Protein AF-A0A967GE66-F1 (afdb_monomer_lite)

Foldseek 3Di:
DPLDQDWAADAPGDIDGDVSVVVPDPDPVSVVVRVVVRNVCNVVPVVVVVVVVVVVVVVVCVVVCCCPDPNVVVVVVVVD

Structure (mmCIF, N/CA/C/O backbone):
data_AF-A0A967GE66-F1
#
_entry.id   AF-A0A967GE66-F1
#
loop_
_atom_site.group_PDB
_atom_site.id
_atom_site.type_symbol
_atom_site.label_atom_id
_atom_site.label_alt_id
_atom_site.label_comp_id
_atom_site.label_asym_id
_atom_site.label_entity_id
_atom_site.label_seq_id
_atom_site.pdbx_PDB_ins_code
_atom_site.Cartn_x
_atom_site.Cartn_y
_atom_site.Cartn_z
_atom_site.occupancy
_atom_site.B_iso_or_equiv
_atom_site.auth_seq_id
_atom_site.auth_comp_id
_atom_site.auth_asym_id
_atom_site.auth_atom_id
_atom_site.pdbx_PDB_model_num
ATOM 1 N N . ASP A 1 1 ? -2.948 19.480 5.917 1.00 46.34 1 ASP A N 1
ATOM 2 C CA . ASP A 1 1 ? -3.271 18.117 6.350 1.00 46.34 1 ASP A CA 1
ATOM 3 C C . ASP A 1 1 ? -4.272 17.577 5.355 1.00 46.34 1 ASP A C 1
ATOM 5 O O . ASP A 1 1 ? -5.229 18.285 5.071 1.00 46.34 1 ASP A O 1
ATOM 9 N N . SER A 1 2 ? -3.989 16.460 4.692 1.00 48.06 2 SER A N 1
ATOM 10 C CA . SER A 1 2 ? -4.970 15.836 3.801 1.00 48.06 2 SER A CA 1
ATOM 11 C C . SER A 1 2 ? -5.935 15.033 4.669 1.00 48.06 2 SER A C 1
ATOM 13 O O . SER A 1 2 ? -5.505 14.052 5.275 1.00 48.06 2 SER A O 1
ATOM 15 N N . ASP A 1 3 ? -7.212 15.418 4.701 1.00 52.66 3 ASP A N 1
ATOM 16 C CA . ASP A 1 3 ? -8.317 14.691 5.359 1.00 52.66 3 ASP A CA 1
ATOM 17 C C . ASP A 1 3 ? -8.639 13.340 4.673 1.00 52.66 3 ASP A C 1
ATOM 19 O O . ASP A 1 3 ? -9.778 12.877 4.641 1.00 52.66 3 ASP A O 1
ATOM 23 N N . GLU A 1 4 ? -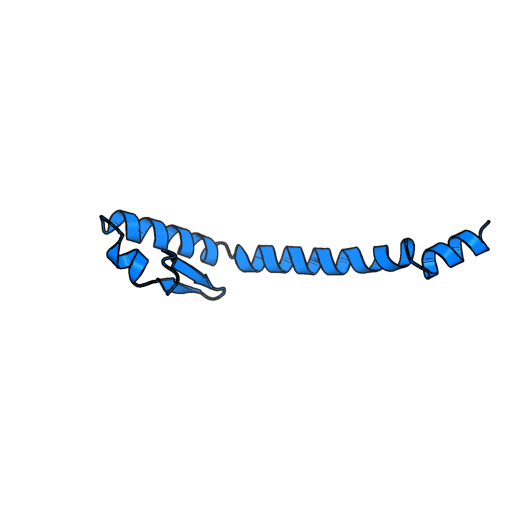7.640 12.691 4.073 1.00 57.12 4 GLU A N 1
ATOM 24 C CA . GLU A 1 4 ? -7.781 11.364 3.491 1.00 57.12 4 GLU A CA 1
ATOM 25 C C . GLU A 1 4 ? -7.772 10.322 4.608 1.00 57.12 4 GLU A C 1
ATOM 27 O O . GLU A 1 4 ? -6.734 9.953 5.169 1.00 57.12 4 GLU A O 1
ATOM 32 N N . LEU A 1 5 ? -8.973 9.839 4.918 1.00 64.81 5 LEU A N 1
ATOM 33 C CA . LEU A 1 5 ? -9.200 8.650 5.725 1.00 64.81 5 LEU A CA 1
ATOM 34 C C . LEU A 1 5 ? -8.588 7.456 4.992 1.00 64.81 5 LEU A C 1
ATOM 36 O O . LEU A 1 5 ? -9.115 7.006 3.975 1.00 64.81 5 LEU A O 1
ATOM 40 N N . ASN A 1 6 ? -7.443 6.974 5.472 1.00 76.81 6 ASN A N 1
ATOM 41 C CA . ASN A 1 6 ? -6.705 5.935 4.768 1.00 76.81 6 ASN A CA 1
ATOM 42 C C . ASN A 1 6 ? -6.003 4.972 5.732 1.00 76.81 6 ASN A C 1
ATOM 44 O O . ASN A 1 6 ? -5.403 5.377 6.735 1.00 76.81 6 ASN A O 1
ATOM 48 N N . ALA A 1 7 ? -6.059 3.691 5.385 1.00 80.81 7 ALA A N 1
ATOM 49 C CA . ALA A 1 7 ? -5.159 2.659 5.862 1.00 80.81 7 ALA A CA 1
ATOM 50 C C . ALA A 1 7 ? -4.621 1.936 4.634 1.00 80.81 7 ALA A C 1
ATOM 52 O O . ALA A 1 7 ? -5.377 1.619 3.723 1.00 80.81 7 ALA A O 1
ATOM 53 N N . PHE A 1 8 ? -3.320 1.681 4.608 1.00 84.06 8 PHE A N 1
ATOM 54 C CA . PHE A 1 8 ? -2.708 0.955 3.508 1.00 84.06 8 PHE A CA 1
ATOM 55 C C . PHE A 1 8 ? -1.596 0.064 4.019 1.00 84.06 8 PHE A C 1
ATOM 57 O O . PHE A 1 8 ? -0.945 0.330 5.037 1.00 84.06 8 PHE A O 1
ATOM 64 N N . ALA A 1 9 ? -1.363 -1.000 3.269 1.00 86.12 9 ALA A N 1
ATOM 65 C CA . ALA A 1 9 ? -0.380 -1.990 3.628 1.00 86.12 9 ALA A CA 1
ATOM 66 C C . ALA A 1 9 ? 0.714 -2.107 2.562 1.00 86.12 9 ALA A C 1
ATOM 68 O O . ALA A 1 9 ? 0.462 -2.145 1.356 1.00 86.12 9 ALA A O 1
ATOM 69 N N . LEU A 1 10 ? 1.965 -2.136 3.015 1.00 88.00 10 LEU A N 1
ATOM 70 C CA . LEU A 1 10 ? 3.134 -2.235 2.151 1.00 88.00 10 LEU A CA 1
ATOM 71 C C . LEU A 1 10 ? 3.578 -3.693 1.980 1.00 88.00 10 LEU A C 1
ATOM 73 O O . LEU A 1 10 ? 3.363 -4.533 2.866 1.00 88.00 10 LEU A O 1
ATOM 77 N N . PRO A 1 11 ? 4.265 -4.007 0.863 1.00 84.69 11 PRO A N 1
ATOM 78 C CA . PRO A 1 11 ? 4.929 -5.291 0.706 1.00 84.69 11 PRO A CA 1
ATOM 79 C C . PRO A 1 11 ? 5.813 -5.607 1.918 1.00 84.69 11 PRO A C 1
ATOM 81 O O . PRO A 1 11 ? 6.607 -4.777 2.352 1.00 84.69 11 PRO A O 1
ATOM 84 N N . GLY A 1 12 ? 5.678 -6.820 2.455 1.00 84.56 12 GLY A N 1
ATOM 85 C CA . GLY A 1 12 ? 6.428 -7.254 3.637 1.00 84.56 12 GLY A CA 1
ATOM 86 C C . GLY A 1 12 ? 5.651 -7.209 4.956 1.00 84.56 12 GLY A C 1
ATOM 87 O O . GLY A 1 12 ? 6.202 -7.632 5.964 1.00 84.56 12 GLY A O 1
ATOM 88 N N . GLY A 1 13 ? 4.380 -6.786 4.958 1.00 85.81 13 GLY A N 1
ATOM 89 C CA . GLY A 1 13 ? 3.510 -6.908 6.139 1.00 85.81 13 GLY A CA 1
ATOM 90 C C . GLY A 1 13 ? 3.414 -5.659 7.010 1.00 85.81 13 GLY A C 1
ATOM 91 O O . GLY A 1 13 ? 2.866 -5.734 8.105 1.00 85.81 13 GLY A O 1
ATOM 92 N N . PHE A 1 14 ? 3.922 -4.518 6.543 1.00 90.62 14 PHE A N 1
ATOM 93 C CA . PHE A 1 14 ? 3.778 -3.252 7.258 1.00 90.62 14 PHE A CA 1
ATOM 94 C C . PHE A 1 14 ? 2.404 -2.648 6.986 1.00 90.62 14 PHE A C 1
ATOM 96 O O . PHE A 1 14 ? 2.037 -2.457 5.828 1.00 90.62 14 PHE A O 1
ATOM 103 N N . LEU A 1 15 ? 1.671 -2.332 8.049 1.00 90.25 15 LEU A N 1
ATOM 104 C CA . LEU A 1 15 ? 0.353 -1.711 7.990 1.00 90.25 15 LEU A CA 1
ATOM 105 C C . LEU A 1 15 ? 0.442 -0.296 8.559 1.00 90.25 15 LEU A C 1
ATOM 107 O O . LEU A 1 15 ? 0.957 -0.104 9.661 1.00 90.25 15 LEU A O 1
ATOM 111 N N . TYR A 1 16 ? -0.064 0.679 7.812 1.00 90.50 16 TYR A N 1
ATOM 112 C CA . TYR A 1 16 ? -0.122 2.076 8.225 1.00 90.50 16 TYR A CA 1
ATOM 113 C C . TYR A 1 16 ? -1.575 2.511 8.306 1.00 90.50 16 TYR A C 1
ATOM 115 O O . TYR A 1 16 ? -2.369 2.215 7.417 1.00 90.50 16 TYR A O 1
ATOM 123 N N . VAL A 1 17 ? -1.909 3.217 9.381 1.00 90.19 17 VAL A N 1
ATOM 124 C CA . VAL A 1 17 ? -3.266 3.680 9.668 1.00 90.19 17 VAL A CA 1
ATOM 125 C C . VAL A 1 17 ? -3.188 5.160 10.006 1.00 90.19 17 VAL A C 1
ATOM 127 O O . VAL A 1 17 ? -2.423 5.549 10.890 1.00 90.19 17 VAL A O 1
ATOM 130 N N . ASN A 1 18 ? -3.954 5.989 9.298 1.00 89.50 18 ASN A N 1
ATOM 131 C CA . ASN A 1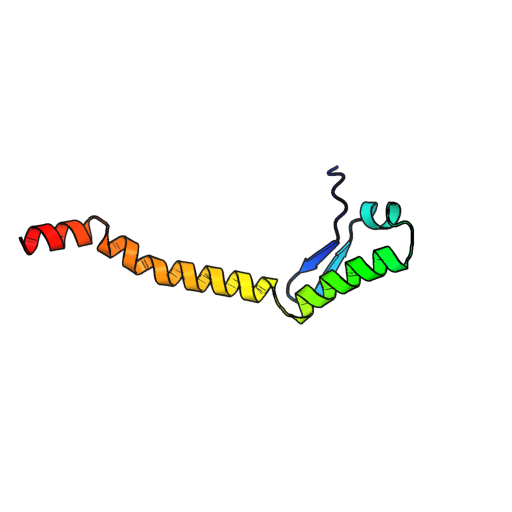 18 ? -4.081 7.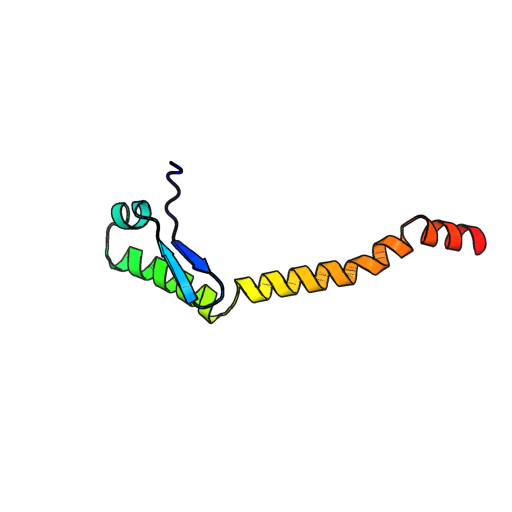399 9.643 1.00 89.50 18 ASN A CA 1
ATOM 132 C C . ASN A 1 18 ? -4.959 7.551 10.897 1.00 89.50 18 ASN A C 1
ATOM 134 O O . ASN A 1 18 ? -6.014 6.927 11.000 1.00 89.50 18 ASN A O 1
ATOM 138 N N . THR A 1 19 ? -4.562 8.414 11.834 1.00 88.25 19 THR A N 1
ATOM 139 C CA . THR A 1 19 ? -5.345 8.721 13.039 1.00 88.25 19 THR A CA 1
ATOM 140 C C . THR A 1 19 ? -6.762 9.200 12.710 1.00 88.25 19 THR A C 1
ATOM 142 O O . THR A 1 19 ? -7.692 8.850 13.429 1.00 88.25 19 THR A O 1
ATOM 145 N N . GLY A 1 20 ? -6.959 9.929 11.605 1.00 86.38 20 GLY A N 1
ATOM 146 C CA . GLY A 1 20 ? -8.284 10.353 11.143 1.00 86.38 20 GLY A CA 1
ATOM 147 C C . GLY A 1 20 ? -9.226 9.179 10.867 1.00 86.38 20 GLY A C 1
ATOM 148 O O . GLY A 1 20 ? -10.392 9.239 11.235 1.00 86.38 20 GLY A O 1
ATOM 149 N N . LEU A 1 21 ? -8.713 8.065 10.329 1.00 86.75 21 LEU A N 1
ATOM 150 C CA . LEU A 1 21 ? -9.511 6.855 10.104 1.00 86.75 21 LEU A CA 1
ATOM 151 C C . LEU A 1 21 ? -9.983 6.222 11.422 1.00 86.75 21 LEU A C 1
ATOM 153 O O . LEU A 1 21 ? -11.089 5.699 11.494 1.00 86.75 21 LEU A O 1
ATOM 157 N N . ILE A 1 22 ? -9.156 6.282 12.466 1.00 87.62 22 ILE A N 1
ATOM 158 C CA . ILE A 1 22 ? -9.510 5.769 13.797 1.00 87.62 22 ILE A CA 1
ATOM 159 C C . ILE A 1 22 ? -10.580 6.654 14.442 1.00 87.62 22 ILE A C 1
ATOM 161 O O . ILE A 1 22 ? -11.485 6.141 15.090 1.00 87.62 22 ILE A O 1
ATOM 165 N N . LEU A 1 23 ? -10.467 7.973 14.272 1.00 89.31 23 LEU A N 1
ATOM 166 C CA . LEU A 1 23 ? -11.400 8.945 14.843 1.00 89.31 23 LEU A CA 1
ATOM 167 C C . LEU A 1 23 ? -12.760 8.958 14.131 1.00 89.31 23 LEU A C 1
ATOM 169 O O . LEU A 1 23 ? -13.761 9.258 14.774 1.00 89.31 23 LEU A O 1
ATOM 173 N N . GLU A 1 24 ? -12.795 8.630 12.838 1.00 89.62 24 GLU A N 1
ATOM 174 C CA . GLU A 1 24 ? -14.025 8.608 12.039 1.00 89.62 24 GLU A CA 1
ATOM 175 C C . GLU A 1 24 ? -14.774 7.264 12.111 1.00 89.62 24 GLU A C 1
ATOM 177 O O . GLU A 1 24 ? -15.986 7.222 11.901 1.00 89.62 24 GLU A O 1
ATOM 182 N N . ALA A 1 25 ? -14.085 6.154 12.411 1.00 90.44 25 ALA A N 1
ATOM 183 C CA . ALA A 1 25 ? -14.721 4.841 12.514 1.00 90.44 25 ALA A CA 1
ATOM 184 C C . ALA A 1 25 ? -15.794 4.832 13.617 1.00 90.44 25 ALA A C 1
ATOM 186 O O . ALA A 1 25 ? -15.508 5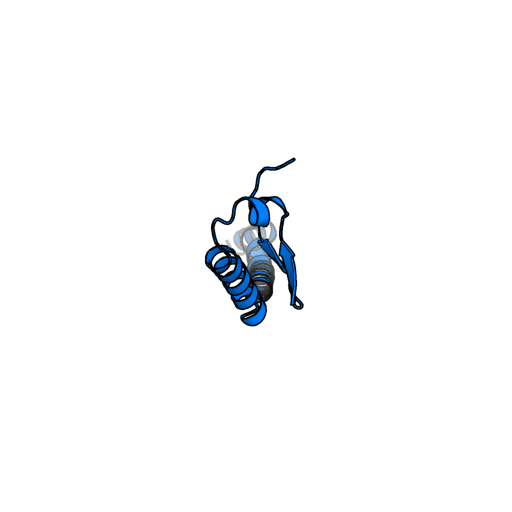.099 14.785 1.00 90.44 25 ALA A O 1
ATOM 187 N N . GLN A 1 26 ? -17.033 4.479 13.264 1.00 92.19 26 GLN A N 1
ATOM 188 C CA . GLN A 1 26 ? -18.161 4.528 14.201 1.00 92.19 26 GLN A CA 1
ATOM 189 C C . GLN A 1 26 ? -18.193 3.303 15.115 1.00 92.19 26 GLN A C 1
ATOM 191 O O . GLN A 1 26 ? -18.753 3.344 16.213 1.00 92.19 26 GLN A O 1
ATOM 196 N N . THR A 1 27 ? -17.591 2.200 14.667 1.00 95.19 27 THR A N 1
ATOM 197 C CA . THR A 1 27 ? -17.474 0.966 15.441 1.00 95.19 27 THR A CA 1
ATOM 198 C C . THR A 1 27 ? -16.114 0.305 15.245 1.00 95.19 27 THR A C 1
ATOM 200 O O . THR A 1 27 ? -15.474 0.430 14.200 1.00 95.19 27 THR A O 1
ATOM 203 N N . GLU A 1 28 ? -15.702 -0.495 16.229 1.00 93.75 28 GLU A N 1
ATOM 204 C CA . GLU A 1 28 ? -14.506 -1.338 16.103 1.00 93.75 28 GLU A CA 1
ATOM 205 C C . GLU A 1 28 ? -14.617 -2.323 14.930 1.00 93.75 28 GLU A C 1
ATOM 207 O O . GLU A 1 28 ? -13.611 -2.659 14.311 1.00 93.75 28 GLU A O 1
ATOM 212 N N . ALA A 1 29 ? -15.834 -2.763 14.594 1.00 96.19 29 ALA A N 1
ATOM 213 C CA . ALA A 1 29 ? -16.078 -3.675 13.482 1.00 96.19 29 ALA A CA 1
ATOM 214 C C . ALA A 1 29 ? -15.781 -3.030 12.119 1.00 96.19 29 ALA A C 1
ATOM 216 O O . ALA A 1 29 ? -15.230 -3.695 11.243 1.00 96.19 29 ALA A O 1
ATOM 217 N N . GLU A 1 30 ? -16.097 -1.745 11.943 1.00 93.00 30 GLU A N 1
ATOM 218 C CA . GLU A 1 30 ? -15.754 -0.996 10.727 1.00 93.00 30 GLU A CA 1
ATOM 219 C C . GLU A 1 30 ? -14.240 -0.863 10.573 1.00 93.00 30 GLU A C 1
ATOM 221 O O . GLU A 1 30 ? -13.692 -1.205 9.523 1.00 93.00 30 GLU A O 1
ATOM 226 N N . LEU A 1 31 ? -13.552 -0.454 11.644 1.00 91.75 31 LEU A N 1
ATOM 227 C CA . LEU A 1 31 ? -12.095 -0.356 11.643 1.00 91.75 31 LEU A CA 1
ATOM 228 C C . LEU A 1 31 ? -11.455 -1.724 11.358 1.00 91.75 31 LEU A C 1
ATOM 230 O O . LEU A 1 31 ? -10.606 -1.840 10.476 1.00 91.75 31 LEU A O 1
ATOM 234 N N . ALA A 1 32 ? -11.899 -2.780 12.044 1.00 93.81 32 ALA A N 1
ATOM 235 C CA . ALA A 1 32 ? -11.406 -4.138 11.832 1.00 93.81 32 ALA A CA 1
ATOM 236 C C . ALA A 1 32 ? -11.651 -4.633 10.399 1.00 93.81 32 ALA A C 1
ATOM 238 O O . ALA A 1 32 ? -10.785 -5.299 9.834 1.00 93.81 32 ALA A O 1
ATOM 239 N N . GLY A 1 33 ? -12.791 -4.288 9.795 1.00 93.56 33 GLY A N 1
ATOM 240 C CA . GLY A 1 33 ? -13.104 -4.618 8.406 1.00 93.56 33 GLY A CA 1
ATOM 241 C C . GLY A 1 33 ? -12.113 -4.000 7.419 1.00 93.56 33 GLY A C 1
ATOM 242 O O . GLY A 1 33 ? -11.611 -4.698 6.536 1.00 93.56 33 GLY A O 1
ATOM 243 N N . ILE A 1 34 ? -11.769 -2.724 7.608 1.00 91.88 34 ILE A N 1
ATOM 244 C CA . ILE A 1 34 ? -10.790 -2.019 6.768 1.00 91.88 34 ILE A CA 1
ATOM 245 C C . ILE A 1 34 ? -9.392 -2.623 6.947 1.00 91.88 34 ILE A C 1
ATOM 247 O O . ILE A 1 34 ? -8.726 -2.946 5.965 1.00 91.88 34 ILE A O 1
ATOM 251 N N . LEU A 1 35 ? -8.957 -2.867 8.187 1.00 92.56 35 LEU A N 1
ATOM 252 C CA . LEU A 1 35 ? -7.648 -3.485 8.433 1.00 92.56 35 LEU A CA 1
ATOM 253 C C . LEU A 1 35 ? -7.576 -4.912 7.868 1.00 92.56 35 LEU A C 1
ATOM 255 O O . LEU A 1 35 ? -6.557 -5.298 7.298 1.00 92.56 35 LEU A O 1
ATOM 259 N N . ALA A 1 36 ? -8.654 -5.692 7.980 1.00 94.25 36 ALA A N 1
ATOM 260 C CA . ALA A 1 36 ? -8.725 -7.033 7.408 1.00 94.25 36 ALA A CA 1
ATOM 261 C C . ALA A 1 36 ? -8.626 -7.013 5.874 1.00 94.25 36 ALA A C 1
ATOM 263 O O . ALA A 1 36 ? -7.945 -7.865 5.301 1.00 94.25 36 ALA A O 1
ATOM 264 N N . HIS A 1 37 ? -9.253 -6.035 5.214 1.00 92.62 37 HIS A N 1
ATOM 265 C CA . HIS A 1 37 ? -9.140 -5.827 3.769 1.00 92.62 37 HIS A CA 1
ATOM 266 C C . HIS A 1 37 ? -7.686 -5.567 3.344 1.00 92.62 37 HIS A C 1
ATOM 268 O O . HIS A 1 37 ? -7.159 -6.244 2.458 1.00 92.62 37 HIS A O 1
ATOM 274 N N . GLU A 1 38 ? -6.998 -4.667 4.045 1.00 91.00 38 GLU A N 1
ATOM 275 C CA . GLU A 1 38 ? -5.601 -4.331 3.762 1.00 91.00 38 GLU A CA 1
ATOM 276 C C . GLU A 1 38 ? -4.639 -5.500 4.048 1.00 91.00 38 GLU A C 1
ATOM 278 O O . GLU A 1 38 ? -3.724 -5.785 3.266 1.00 91.00 38 GLU A O 1
ATOM 283 N N . ILE A 1 39 ? -4.877 -6.263 5.120 1.00 92.44 39 ILE A N 1
ATOM 284 C CA . ILE A 1 39 ? -4.127 -7.495 5.413 1.00 92.44 39 ILE A CA 1
ATOM 285 C C . ILE A 1 39 ? -4.348 -8.540 4.309 1.00 92.44 39 ILE A C 1
ATOM 287 O O . ILE A 1 39 ? -3.394 -9.203 3.883 1.00 92.44 39 ILE A O 1
ATOM 291 N N . ALA A 1 40 ? -5.576 -8.684 3.802 1.00 93.62 40 ALA A N 1
ATOM 292 C CA . ALA A 1 40 ? -5.872 -9.581 2.688 1.00 93.62 40 ALA A CA 1
ATOM 293 C C . ALA A 1 40 ? -5.088 -9.186 1.423 1.00 93.62 40 ALA A C 1
ATOM 295 O O . ALA A 1 40 ? -4.530 -10.049 0.745 1.00 93.62 40 ALA A O 1
ATOM 296 N N . HIS A 1 41 ? -4.951 -7.890 1.134 1.00 91.25 41 HIS A N 1
ATOM 297 C CA . HIS A 1 41 ? -4.141 -7.408 0.014 1.00 91.25 41 HIS A CA 1
ATOM 298 C C . HIS A 1 41 ? -2.649 -7.750 0.135 1.00 91.25 41 HIS A C 1
ATOM 300 O O . HIS A 1 41 ? -2.035 -8.154 -0.862 1.00 91.25 41 HIS A O 1
ATOM 306 N N . VAL A 1 42 ? -2.059 -7.656 1.332 1.00 92.50 42 VAL A N 1
ATOM 307 C CA . VAL A 1 42 ? -0.646 -8.035 1.533 1.00 92.50 42 VAL A CA 1
ATOM 308 C C . VAL A 1 42 ? -0.442 -9.535 1.502 1.00 92.50 42 VAL A C 1
ATOM 310 O O . VAL A 1 42 ? 0.502 -10.007 0.866 1.00 92.50 42 VAL A O 1
ATOM 313 N N . THR A 1 43 ? -1.308 -10.292 2.172 1.00 92.94 43 THR A N 1
ATOM 314 C CA . THR A 1 43 ? -1.213 -11.758 2.203 1.00 92.94 43 THR A CA 1
ATOM 315 C C . THR A 1 43 ? -1.379 -12.352 0.805 1.00 92.94 43 THR A C 1
ATOM 317 O O . THR A 1 43 ? -0.620 -13.248 0.436 1.00 92.94 43 THR A O 1
ATOM 320 N N . ALA A 1 44 ? -2.263 -11.781 -0.020 1.00 94.12 44 ALA A N 1
ATOM 321 C CA . ALA A 1 44 ? -2.405 -12.118 -1.437 1.00 94.12 44 ALA A CA 1
ATOM 322 C C . ALA A 1 44 ? -1.308 -11.513 -2.340 1.00 94.12 44 ALA A C 1
ATOM 324 O O . ALA A 1 44 ? -1.236 -11.828 -3.524 1.00 94.12 44 ALA A O 1
ATOM 325 N N . ARG A 1 45 ? -0.418 -10.669 -1.797 1.00 93.25 45 ARG A N 1
ATOM 326 C CA . ARG A 1 45 ? 0.720 -1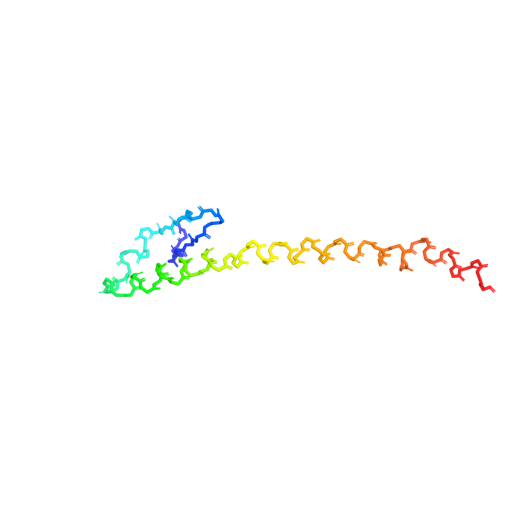0.035 -2.492 1.00 93.25 45 ARG A CA 1
AT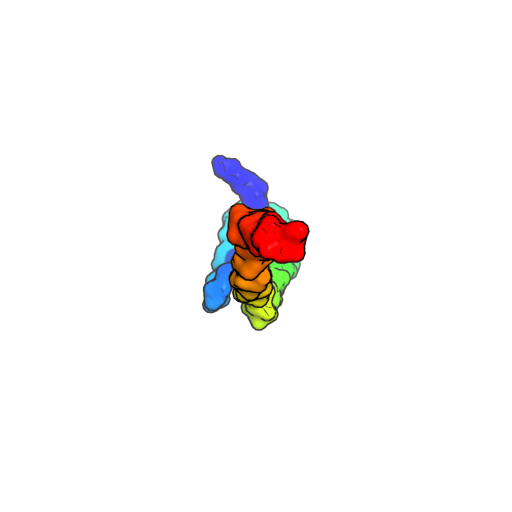OM 327 C C . ARG A 1 45 ? 0.311 -9.209 -3.720 1.00 93.25 45 ARG A C 1
ATOM 329 O O . ARG A 1 45 ? 1.127 -9.034 -4.628 1.00 93.25 45 ARG A O 1
ATOM 336 N N . HIS A 1 46 ? -0.898 -8.643 -3.726 1.00 93.56 46 HIS A N 1
ATOM 337 C CA . HIS A 1 46 ? -1.452 -7.922 -4.880 1.00 93.56 46 HIS A CA 1
ATOM 338 C C . HIS A 1 46 ? -0.544 -6.785 -5.370 1.00 93.56 46 HIS A C 1
ATOM 340 O O . HIS A 1 46 ? -0.330 -6.641 -6.572 1.00 93.56 46 HIS A O 1
ATOM 346 N N . ALA A 1 47 ? 0.046 -6.005 -4.459 1.00 88.81 47 ALA A N 1
ATOM 347 C CA . ALA A 1 47 ? 0.943 -4.907 -4.827 1.00 88.81 47 ALA A CA 1
ATOM 348 C C . ALA A 1 47 ? 2.192 -5.397 -5.585 1.00 88.81 47 ALA A C 1
ATOM 350 O O . ALA A 1 47 ? 2.588 -4.809 -6.593 1.00 88.81 47 ALA A O 1
ATOM 351 N N . VAL A 1 48 ? 2.793 -6.505 -5.135 1.00 92.81 48 VAL A N 1
ATOM 352 C CA . VAL A 1 48 ? 3.962 -7.107 -5.796 1.00 92.81 48 VAL A CA 1
ATOM 353 C C . VAL A 1 48 ? 3.557 -7.693 -7.142 1.00 92.81 48 VAL A C 1
ATOM 355 O O . VAL A 1 48 ? 4.241 -7.464 -8.133 1.00 92.81 48 VAL A O 1
ATOM 358 N N . GLU A 1 49 ? 2.422 -8.388 -7.201 1.00 93.38 49 GLU A N 1
ATOM 359 C CA . GLU A 1 49 ? 1.892 -8.950 -8.442 1.00 93.38 49 GLU A CA 1
ATOM 360 C C . GLU A 1 49 ? 1.661 -7.866 -9.507 1.00 93.38 49 GLU A C 1
ATOM 362 O O . GLU A 1 49 ? 2.095 -8.010 -10.653 1.00 93.38 49 GLU A O 1
ATOM 367 N N . GLN A 1 50 ? 1.029 -6.752 -9.131 1.00 92.00 50 GLN A N 1
ATOM 368 C CA . GLN A 1 50 ? 0.803 -5.614 -10.023 1.00 92.00 50 GLN A CA 1
ATOM 369 C C . GLN A 1 50 ? 2.120 -4.970 -10.472 1.00 92.00 50 GLN A C 1
ATOM 371 O O . GLN A 1 50 ? 2.286 -4.684 -11.662 1.00 92.00 50 GLN A O 1
ATOM 376 N N . ALA A 1 51 ? 3.078 -4.788 -9.557 1.00 93.31 51 ALA A N 1
ATOM 377 C CA . ALA A 1 51 ? 4.400 -4.267 -9.892 1.00 93.31 51 ALA A CA 1
ATOM 378 C C . ALA A 1 51 ? 5.130 -5.184 -10.888 1.00 93.31 51 ALA A C 1
ATOM 380 O O . ALA A 1 51 ? 5.630 -4.712 -11.909 1.00 93.31 51 ALA A O 1
ATOM 381 N N . THR A 1 52 ? 5.118 -6.500 -10.658 1.00 94.25 52 THR A N 1
ATOM 382 C CA . THR A 1 52 ? 5.714 -7.494 -11.559 1.00 94.25 52 THR A CA 1
ATOM 383 C C . THR A 1 52 ? 5.057 -7.475 -12.937 1.00 94.25 52 THR A C 1
ATOM 385 O O . THR A 1 52 ? 5.766 -7.420 -13.943 1.00 94.25 52 THR A O 1
ATOM 388 N N . LYS A 1 53 ? 3.718 -7.456 -13.010 1.00 94.06 53 LYS A N 1
ATOM 389 C CA . LYS A 1 53 ? 2.975 -7.343 -14.278 1.00 94.06 53 LYS A CA 1
ATOM 390 C C . LYS A 1 53 ? 3.398 -6.102 -15.063 1.00 94.06 53 LYS A C 1
ATOM 392 O O . LYS A 1 53 ? 3.652 -6.195 -16.263 1.00 94.06 53 LYS A O 1
ATOM 397 N N . ARG A 1 54 ? 3.536 -4.958 -14.385 1.00 92.06 54 ARG A N 1
ATOM 398 C CA . ARG A 1 54 ? 3.980 -3.703 -15.003 1.00 92.06 54 ARG A CA 1
ATOM 399 C C . ARG A 1 54 ? 5.415 -3.789 -15.521 1.00 92.06 54 ARG A C 1
ATOM 401 O O . ARG A 1 54 ? 5.664 -3.368 -16.647 1.00 92.06 54 ARG A O 1
ATOM 408 N N . SER A 1 55 ? 6.338 -4.355 -14.743 1.00 92.75 55 SER A N 1
ATOM 409 C CA . SER A 1 55 ? 7.726 -4.550 -15.178 1.00 92.75 55 SER A CA 1
ATOM 410 C C . SER A 1 55 ? 7.810 -5.458 -16.403 1.00 92.75 55 SER A C 1
ATOM 412 O O . SER A 1 55 ? 8.473 -5.105 -17.374 1.00 92.75 55 SER A O 1
ATOM 414 N N . ILE A 1 56 ? 7.106 -6.595 -16.399 1.00 93.81 56 ILE A N 1
ATOM 415 C CA . ILE A 1 56 ? 7.062 -7.517 -17.545 1.00 93.81 56 ILE A CA 1
ATOM 416 C C . ILE A 1 56 ? 6.516 -6.803 -18.782 1.00 93.81 56 ILE A C 1
ATOM 418 O O . ILE A 1 56 ? 7.121 -6.875 -19.850 1.00 93.81 56 ILE A O 1
ATOM 422 N N . PHE A 1 57 ? 5.405 -6.079 -18.636 1.00 92.25 57 PHE A N 1
ATOM 423 C CA . PHE A 1 57 ? 4.818 -5.319 -19.733 1.00 92.25 57 PHE A CA 1
ATOM 424 C C . PHE A 1 57 ? 5.805 -4.292 -20.304 1.00 92.25 57 PHE A C 1
ATOM 426 O O . PHE A 1 57 ? 6.001 -4.235 -21.515 1.00 92.25 57 PHE A O 1
ATOM 433 N N . GLN A 1 58 ? 6.496 -3.539 -19.443 1.00 88.19 58 GLN A N 1
ATOM 434 C CA . GLN A 1 58 ? 7.512 -2.578 -19.870 1.00 88.19 58 GLN A CA 1
ATOM 435 C C . GLN A 1 58 ? 8.612 -3.250 -20.704 1.00 88.19 58 GLN A C 1
ATOM 437 O O . GLN A 1 58 ? 8.922 -2.767 -21.791 1.00 88.19 58 GLN A O 1
ATOM 442 N N . TRP A 1 59 ? 9.152 -4.387 -20.258 1.00 87.69 59 TRP A N 1
ATOM 443 C CA . TRP A 1 59 ? 10.166 -5.131 -21.014 1.00 87.69 59 TRP A CA 1
ATOM 444 C C . TRP A 1 59 ? 9.655 -5.629 -22.370 1.00 87.69 59 TRP A C 1
ATOM 446 O O . TRP A 1 59 ? 10.353 -5.492 -23.374 1.00 87.69 59 TRP A O 1
ATOM 456 N N . LEU A 1 60 ? 8.426 -6.148 -22.424 1.00 90.25 60 LEU A N 1
ATOM 457 C CA . LEU A 1 60 ? 7.809 -6.628 -23.666 1.00 90.25 60 LEU A CA 1
ATOM 458 C C . LEU A 1 60 ? 7.566 -5.515 -24.692 1.00 90.25 60 LEU A C 1
ATOM 460 O O . LEU A 1 60 ? 7.540 -5.788 -25.889 1.00 90.25 60 LEU A O 1
ATOM 464 N N . THR A 1 61 ? 7.400 -4.267 -24.251 1.00 87.25 61 THR A N 1
ATOM 465 C CA . THR A 1 61 ? 7.188 -3.135 -25.167 1.00 87.25 61 THR A CA 1
ATOM 466 C C . THR A 1 61 ? 8.474 -2.599 -25.804 1.00 87.25 61 THR A C 1
ATOM 468 O O . THR A 1 61 ? 8.394 -1.930 -26.833 1.00 87.25 61 THR A O 1
ATOM 471 N N . ILE A 1 62 ? 9.661 -2.922 -25.273 1.00 85.44 62 ILE A N 1
ATOM 472 C CA . ILE A 1 62 ? 10.946 -2.412 -25.792 1.00 85.44 62 ILE A CA 1
ATOM 473 C C . ILE A 1 62 ? 11.165 -2.765 -27.278 1.00 85.44 62 ILE A C 1
ATOM 475 O O . ILE A 1 62 ? 11.487 -1.859 -28.047 1.00 85.44 62 ILE A O 1
ATOM 479 N N . PRO A 1 63 ? 10.947 -4.012 -27.747 1.00 83.00 63 PRO A N 1
ATOM 480 C CA . PRO A 1 63 ? 11.085 -4.346 -29.167 1.00 83.00 63 PRO A CA 1
ATOM 481 C C . PRO A 1 63 ? 10.155 -3.549 -30.095 1.00 83.00 63 PRO A C 1
ATOM 483 O O . PRO A 1 63 ? 10.538 -3.235 -31.220 1.00 83.00 63 PRO A O 1
ATOM 486 N N . LEU A 1 64 ? 8.955 -3.171 -29.633 1.00 80.88 64 LEU A N 1
ATOM 487 C CA . LEU A 1 64 ? 7.981 -2.425 -30.444 1.00 80.88 64 LEU A CA 1
ATOM 488 C C . LEU A 1 64 ? 8.483 -1.022 -30.808 1.00 80.88 64 LEU A C 1
ATOM 490 O O . LEU A 1 64 ? 8.204 -0.534 -31.903 1.00 80.88 64 LEU A O 1
ATOM 494 N N . ILE A 1 65 ? 9.281 -0.406 -29.931 1.00 77.94 65 ILE A N 1
ATOM 495 C CA . ILE A 1 65 ? 9.923 0.892 -30.185 1.00 77.94 65 ILE A CA 1
ATOM 496 C C . ILE A 1 65 ? 10.859 0.804 -31.402 1.00 77.94 65 ILE A C 1
ATOM 498 O O . ILE A 1 65 ? 10.933 1.738 -32.198 1.00 77.94 65 ILE A O 1
ATOM 502 N N . PHE A 1 66 ? 11.543 -0.329 -31.589 1.00 77.12 66 PHE A N 1
ATOM 503 C CA . PHE A 1 66 ? 12.467 -0.528 -32.709 1.00 77.12 66 PHE A CA 1
ATOM 504 C C . PHE A 1 66 ? 11.758 -0.876 -34.022 1.00 77.12 66 PHE A C 1
ATOM 506 O O . PHE A 1 66 ? 12.231 -0.474 -35.083 1.00 77.12 66 PHE A O 1
ATOM 513 N N . ILE A 1 67 ? 10.613 -1.564 -33.959 1.00 77.12 67 ILE A N 1
ATOM 514 C CA . ILE A 1 67 ? 9.821 -1.951 -35.138 1.00 77.12 67 ILE A CA 1
ATOM 515 C C . ILE A 1 67 ? 9.068 -0.749 -35.741 1.00 77.12 67 ILE A C 1
ATOM 517 O O . ILE A 1 67 ? 8.950 -0.665 -36.959 1.00 77.12 67 ILE A O 1
ATOM 521 N N . GLY A 1 68 ? 8.585 0.193 -34.922 1.00 70.44 68 GLY A N 1
ATOM 522 C CA . GLY A 1 68 ? 7.880 1.401 -35.392 1.00 70.44 68 GLY A CA 1
ATOM 523 C C . GLY A 1 68 ? 8.736 2.673 -35.489 1.00 70.44 68 GLY A C 1
ATOM 524 O O . GLY A 1 68 ? 8.262 3.690 -35.989 1.00 70.44 68 GLY A O 1
ATOM 525 N N . GLY A 1 69 ? 9.970 2.646 -34.979 1.00 73.81 69 GLY A N 1
ATOM 526 C CA . GLY A 1 69 ? 10.882 3.793 -34.934 1.00 73.81 69 GLY A CA 1
ATOM 527 C C . GLY A 1 69 ? 11.802 3.929 -36.160 1.00 73.81 69 GLY A C 1
ATOM 528 O O . GLY A 1 69 ? 11.605 3.254 -37.170 1.00 73.81 69 GLY A O 1
ATOM 529 N N . PRO A 1 70 ? 12.861 4.762 -36.083 1.00 71.25 70 PRO A N 1
ATOM 530 C CA . PRO A 1 70 ? 13.762 5.047 -37.209 1.00 71.25 70 PRO A CA 1
ATOM 531 C C . PRO A 1 70 ? 14.423 3.806 -37.830 1.00 71.25 70 PRO A C 1
ATOM 533 O O . PRO A 1 70 ? 14.653 3.771 -39.035 1.00 71.25 70 PRO A O 1
ATOM 536 N N . VAL A 1 71 ? 14.702 2.777 -37.021 1.00 72.38 71 VAL A N 1
ATOM 537 C CA . VAL A 1 71 ? 15.276 1.502 -37.487 1.00 72.38 71 VAL A CA 1
ATOM 538 C C . VAL A 1 71 ? 14.255 0.711 -38.308 1.00 72.38 71 VAL A C 1
ATOM 540 O O . VAL A 1 71 ? 14.569 0.279 -39.414 1.00 72.38 71 VAL A O 1
ATOM 543 N N . GLY A 1 72 ? 13.023 0.567 -37.812 1.00 72.12 72 GLY A N 1
ATOM 544 C CA . GLY A 1 72 ? 11.930 -0.069 -38.548 1.00 72.12 72 GLY A CA 1
ATOM 545 C C . GLY A 1 72 ? 11.575 0.667 -39.842 1.00 72.12 72 GLY A C 1
ATOM 546 O O . GLY A 1 72 ? 11.412 0.031 -40.881 1.00 72.12 72 GLY A O 1
ATOM 547 N N . TYR A 1 73 ? 11.563 2.003 -39.810 1.00 69.75 73 TYR A N 1
ATOM 548 C CA . TYR A 1 73 ? 11.381 2.836 -41.001 1.00 69.75 73 TYR A CA 1
ATOM 549 C C . TYR A 1 73 ? 12.520 2.648 -42.020 1.00 69.75 73 TYR A C 1
ATOM 551 O O . TYR A 1 73 ? 12.266 2.526 -43.216 1.00 69.75 73 TYR A O 1
ATOM 559 N N . GLY A 1 74 ? 13.771 2.544 -41.558 1.00 75.81 74 GLY A N 1
ATOM 560 C CA . GLY A 1 74 ? 14.928 2.272 -42.416 1.00 75.81 74 GLY A CA 1
ATOM 561 C C . GLY A 1 74 ? 14.887 0.892 -43.084 1.00 75.81 74 GLY A C 1
ATOM 562 O O . GLY A 1 74 ? 15.225 0.775 -44.258 1.00 75.81 74 GLY A O 1
ATOM 563 N N . ILE A 1 75 ? 14.421 -0.145 -42.378 1.00 74.50 75 ILE A N 1
ATOM 564 C CA . ILE A 1 75 ? 14.229 -1.485 -42.958 1.00 74.50 75 ILE A CA 1
ATOM 565 C C . ILE A 1 75 ? 13.092 -1.471 -43.987 1.00 74.50 75 ILE A C 1
ATOM 567 O O . ILE A 1 75 ? 13.251 -2.039 -45.063 1.00 74.50 75 ILE A O 1
ATOM 571 N N . GLN A 1 76 ? 11.974 -0.790 -43.710 1.00 70.69 76 GLN A N 1
ATOM 572 C CA . GLN A 1 76 ? 10.890 -0.641 -44.690 1.00 70.69 76 GLN A CA 1
ATOM 573 C C . GLN A 1 76 ? 11.346 0.092 -45.958 1.00 70.69 76 GLN A C 1
ATOM 575 O O . GLN A 1 76 ? 10.943 -0.300 -47.048 1.00 70.69 76 GLN A O 1
ATOM 580 N N . GLN A 1 77 ? 12.209 1.107 -45.834 1.00 71.06 77 GLN A N 1
ATOM 581 C CA . GLN A 1 77 ? 12.784 1.803 -46.990 1.00 71.06 77 GLN A CA 1
ATOM 582 C C . GLN A 1 77 ? 13.813 0.977 -47.770 1.00 71.06 77 GLN A C 1
ATOM 584 O O . GLN A 1 77 ? 13.969 1.202 -48.960 1.00 71.06 77 GLN A O 1
ATOM 589 N N . ALA A 1 78 ? 14.539 0.065 -47.122 1.00 73.88 78 ALA A N 1
ATOM 590 C CA . ALA A 1 78 ? 15.555 -0.758 -47.785 1.00 73.88 78 ALA A CA 1
ATOM 591 C C . ALA A 1 78 ? 14.982 -2.015 -48.464 1.00 73.88 78 ALA A C 1
ATOM 593 O O . ALA A 1 78 ? 15.662 -2.633 -49.281 1.00 73.88 78 ALA A O 1
ATOM 594 N N . VAL A 1 79 ? 13.770 -2.426 -48.082 1.00 73.06 79 VAL A N 1
ATOM 595 C CA . VAL A 1 79 ? 13.084 -3.623 -48.600 1.00 73.06 79 VAL A CA 1
ATOM 596 C C . VAL A 1 79 ? 12.020 -3.268 -49.659 1.00 73.06 79 VAL A C 1
ATOM 598 O O . VAL A 1 79 ? 11.528 -4.169 -50.338 1.00 73.06 79 VAL A O 1
ATOM 601 N N . GLY A 1 80 ? 11.682 -1.981 -49.822 1.00 56.62 80 GLY A N 1
ATOM 602 C CA . GLY A 1 80 ? 10.878 -1.450 -50.936 1.00 56.62 80 GLY A CA 1
ATOM 603 C C . GLY A 1 80 ? 11.743 -0.934 -52.078 1.00 56.62 80 GLY A C 1
ATOM 604 O O . GLY A 1 80 ? 11.285 -1.051 -53.235 1.00 56.62 80 GLY A O 1
#

Radius of gyration: 22.73 Å; chains: 1; bounding box: 34×30×67 Å

pLDDT: mean 84.31, std 11.43, range [46.34, 96.19]

Secondary structure (DSSP, 8-state):
------EEEETTTEEEE-HHHHHH-SSHHHHHHHHHHHHHHHHTTHHHHHHHHHHHHHHHHHHHHHHHSHHHHHHHHHH-

Sequence (80 aa):
DSDELNAFALPGGFLYVNTGLILEAQTEAELAGILAHEIAHVTARHAVEQATKRSIFQWLTIPLIFIGGPVGYGIQQAVG